Protein AF-A0A8J4XDL2-F1 (afdb_monomer)

Nearest PDB structures (foldseek):
  5nbq-assembly1_D  TM=9.056E-01  e=1.868E-02  Homo sapiens
  5nbq-assembly3_F  TM=8.896E-01  e=3.102E-02  Homo sapiens
  4ont-assembly1_F  TM=8.168E-01  e=1.868E-02  Homo sapiens
  5o35-assembly1_C  TM=8.210E-01  e=2.407E-02  Homo sapiens
  5o32-assembly1_G  TM=7.835E-01  e=1.251E-01  Homo sapiens

Sequence (56 aa):
PCIVTTEDMDAHKITHRFGPKRLFFVPHQDHLSFKCQYGRYEARNNVAFRQQCIDG

Struc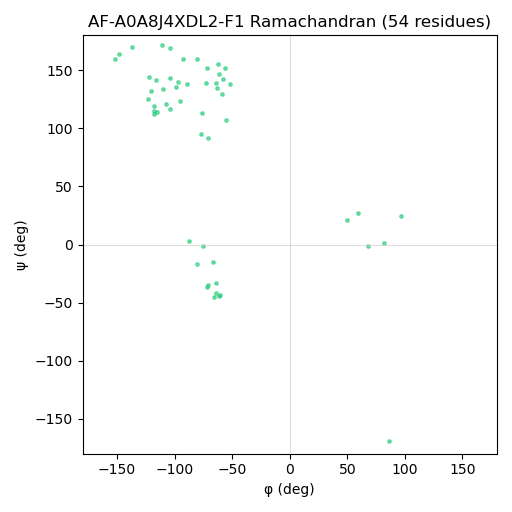ture (mmCIF, N/CA/C/O backbone):
data_AF-A0A8J4XDL2-F1
#
_entry.id   AF-A0A8J4XDL2-F1
#
loop_
_atom_site.group_PDB
_atom_site.id
_atom_site.type_symbol
_atom_site.label_atom_id
_atom_site.label_alt_id
_atom_site.label_comp_id
_atom_site.label_asym_id
_atom_site.label_entity_id
_atom_site.label_seq_id
_atom_site.pdbx_PDB_ins_code
_atom_site.Cartn_x
_atom_site.Cartn_y
_atom_site.Cartn_z
_atom_site.occupancy
_atom_site.B_iso_or_equiv
_atom_site.auth_seq_id
_atom_site.auth_comp_id
_atom_site.auth_asym_id
_atom_site.auth_atom_id
_atom_site.pdbx_PDB_model_num
ATOM 1 N N . PRO A 1 1 ? -13.767 -8.399 3.551 1.00 80.88 1 PRO A N 1
ATOM 2 C CA . PRO A 1 1 ? -12.824 -7.263 3.704 1.00 80.88 1 PRO A CA 1
ATOM 3 C C . PRO A 1 1 ? -11.415 -7.794 3.494 1.00 80.88 1 PRO A C 1
ATOM 5 O O . PRO A 1 1 ? -11.102 -8.836 4.057 1.00 80.88 1 PRO A O 1
ATOM 8 N N . CYS A 1 2 ? -10.602 -7.122 2.687 1.00 89.19 2 CYS A N 1
ATOM 9 C CA . CYS A 1 2 ? -9.260 -7.600 2.379 1.00 89.19 2 CYS A CA 1
ATOM 10 C C . CYS A 1 2 ? -8.278 -7.055 3.409 1.00 89.19 2 CYS A C 1
ATOM 12 O O . CYS A 1 2 ? -8.346 -5.881 3.792 1.00 89.19 2 CYS A O 1
ATOM 14 N N . ILE A 1 3 ? -7.362 -7.911 3.845 1.00 89.88 3 ILE A N 1
ATOM 15 C CA . ILE A 1 3 ? -6.258 -7.532 4.719 1.00 89.88 3 ILE A CA 1
ATOM 16 C C . ILE A 1 3 ? -5.001 -7.567 3.866 1.00 89.88 3 ILE A C 1
ATOM 18 O O . ILE A 1 3 ? -4.663 -8.598 3.297 1.00 89.88 3 ILE A O 1
ATOM 22 N N . VAL A 1 4 ? -4.324 -6.428 3.765 1.00 87.88 4 VAL A N 1
ATOM 23 C CA . VAL A 1 4 ? -3.048 -6.332 3.057 1.00 87.88 4 VAL A CA 1
ATOM 24 C C . VAL A 1 4 ? -1.978 -5.982 4.072 1.00 87.88 4 VAL A C 1
ATOM 26 O O . VAL A 1 4 ? -1.998 -4.892 4.655 1.00 87.88 4 VAL A O 1
ATOM 29 N N . THR A 1 5 ? -1.049 -6.908 4.295 1.00 89.81 5 THR A N 1
ATOM 30 C CA . THR A 1 5 ? 0.046 -6.718 5.247 1.00 89.81 5 THR A CA 1
ATOM 31 C C . THR A 1 5 ? 1.283 -6.142 4.561 1.00 89.81 5 THR A C 1
ATOM 33 O O . THR A 1 5 ? 1.459 -6.213 3.342 1.00 89.81 5 THR A O 1
ATOM 36 N N . THR A 1 6 ? 2.173 -5.544 5.354 1.00 88.44 6 THR A N 1
ATOM 37 C CA . THR A 1 6 ? 3.489 -5.118 4.860 1.00 88.44 6 THR A CA 1
ATOM 38 C C . THR A 1 6 ? 4.340 -6.296 4.409 1.00 88.44 6 THR A C 1
ATOM 40 O O . THR A 1 6 ? 5.077 -6.159 3.439 1.00 88.44 6 THR A O 1
ATOM 43 N N . GLU A 1 7 ? 4.189 -7.450 5.056 1.00 89.81 7 GLU A N 1
ATOM 44 C CA . GLU A 1 7 ? 4.920 -8.678 4.747 1.00 89.81 7 GLU A CA 1
ATOM 45 C C . GLU A 1 7 ? 4.551 -9.218 3.361 1.00 89.81 7 GLU A C 1
ATOM 47 O O . GLU A 1 7 ? 5.441 -9.487 2.553 1.00 89.81 7 GLU A O 1
ATOM 52 N N . ASP A 1 8 ? 3.256 -9.247 3.028 1.00 89.12 8 ASP A N 1
ATOM 53 C CA . ASP A 1 8 ? 2.781 -9.643 1.696 1.00 89.12 8 ASP A CA 1
ATOM 54 C C . ASP A 1 8 ? 3.323 -8.704 0.613 1.00 89.12 8 ASP A C 1
ATOM 56 O O . ASP A 1 8 ? 3.803 -9.144 -0.436 1.00 89.12 8 ASP A O 1
ATOM 60 N N . MET A 1 9 ? 3.293 -7.393 0.870 1.00 88.31 9 MET A N 1
ATOM 61 C CA . MET A 1 9 ? 3.824 -6.389 -0.055 1.00 88.31 9 MET A CA 1
ATOM 62 C C . MET A 1 9 ? 5.342 -6.535 -0.250 1.00 88.31 9 MET A C 1
ATOM 64 O O . MET A 1 9 ? 5.833 -6.445 -1.380 1.00 88.31 9 MET A O 1
ATOM 68 N N . ASP A 1 10 ? 6.089 -6.788 0.826 1.00 88.94 10 ASP A N 1
ATOM 69 C CA . ASP A 1 10 ? 7.541 -6.974 0.793 1.00 88.94 10 ASP A CA 1
ATOM 70 C C . ASP A 1 10 ? 7.953 -8.294 0.130 1.00 88.94 10 ASP A C 1
ATOM 72 O O . ASP A 1 10 ? 8.964 -8.327 -0.586 1.00 88.94 10 ASP A O 1
ATOM 76 N N . ALA A 1 11 ? 7.171 -9.365 0.289 1.00 90.44 11 ALA A N 1
ATOM 77 C CA . ALA A 1 11 ? 7.361 -10.623 -0.430 1.00 90.44 11 ALA A CA 1
ATOM 78 C C . ALA A 1 11 ? 7.235 -10.412 -1.947 1.00 90.44 11 ALA A C 1
ATOM 80 O O . ALA A 1 11 ? 8.105 -10.836 -2.711 1.00 90.44 11 ALA A O 1
ATOM 81 N N . HIS A 1 12 ? 6.232 -9.638 -2.369 1.00 87.12 12 HIS A N 1
ATOM 82 C CA . HIS A 1 12 ? 5.952 -9.345 -3.778 1.00 87.12 12 HIS A CA 1
ATOM 83 C C . HIS A 1 12 ? 6.710 -8.132 -4.335 1.00 87.12 12 HIS A C 1
ATOM 85 O O . HIS A 1 12 ? 6.537 -7.776 -5.499 1.00 87.12 12 HIS A O 1
ATOM 91 N N . LYS A 1 13 ? 7.579 -7.494 -3.537 1.00 88.25 13 LYS A N 1
ATOM 92 C CA . LYS A 1 13 ? 8.397 -6.335 -3.949 1.00 88.25 13 LYS A CA 1
ATOM 93 C C . LYS A 1 13 ? 7.575 -5.127 -4.415 1.00 88.25 13 LYS A C 1
ATOM 95 O O . LYS A 1 13 ? 8.079 -4.274 -5.156 1.00 88.25 13 LYS A O 1
ATOM 100 N N . ILE A 1 14 ? 6.352 -5.011 -3.905 1.00 87.94 14 ILE A N 1
ATOM 101 C CA . ILE A 1 14 ? 5.423 -3.909 -4.152 1.00 87.94 14 ILE A CA 1
ATOM 102 C C . ILE A 1 14 ? 5.229 -3.070 -2.889 1.00 87.94 14 ILE A C 1
ATOM 104 O O . ILE A 1 14 ? 5.734 -3.364 -1.805 1.00 87.94 14 ILE A O 1
ATOM 108 N N . THR A 1 15 ? 4.547 -1.948 -3.039 1.00 87.75 15 THR A N 1
ATOM 109 C CA . THR A 1 15 ? 4.148 -1.090 -1.934 1.00 87.75 15 THR A CA 1
ATOM 110 C C . THR A 1 15 ? 2.873 -0.346 -2.289 1.00 87.75 15 THR A C 1
ATOM 112 O O . THR A 1 15 ? 2.537 -0.206 -3.465 1.00 87.75 15 THR A O 1
ATOM 115 N N . HIS A 1 16 ? 2.155 0.146 -1.286 1.00 86.00 16 HIS A N 1
ATOM 116 C CA . HIS A 1 16 ? 0.984 0.968 -1.529 1.00 86.00 16 HIS A CA 1
ATOM 117 C C . HIS A 1 16 ? 1.372 2.277 -2.236 1.00 86.00 16 HIS A C 1
ATOM 119 O O . HIS A 1 16 ? 2.398 2.902 -1.945 1.00 86.00 16 HIS A O 1
ATOM 125 N N . ARG A 1 17 ? 0.553 2.692 -3.204 1.00 83.81 17 ARG A N 1
ATOM 126 C CA . ARG A 1 17 ? 0.822 3.881 -4.014 1.00 83.81 17 ARG A CA 1
ATOM 127 C C . ARG A 1 17 ? 0.634 5.168 -3.214 1.00 83.81 17 ARG A C 1
ATOM 129 O O . ARG A 1 17 ? 1.412 6.103 -3.412 1.00 83.81 17 ARG A O 1
ATOM 136 N N . PHE A 1 18 ? -0.353 5.197 -2.316 1.00 77.50 18 PHE A N 1
ATOM 137 C CA . PHE A 1 18 ? -0.795 6.407 -1.619 1.00 77.50 18 PHE A CA 1
ATOM 138 C C . PHE A 1 18 ? -0.613 6.317 -0.096 1.00 77.50 18 PHE A C 1
ATOM 140 O O . PHE A 1 18 ? -1.311 5.587 0.596 1.00 77.50 18 PHE A O 1
ATOM 147 N N . GLY A 1 19 ? 0.293 7.108 0.470 1.00 72.19 19 GLY A N 1
ATOM 148 C CA . GLY A 1 19 ? 0.495 7.147 1.922 1.00 72.19 19 GLY A CA 1
ATOM 149 C C . GLY A 1 19 ? 1.467 6.084 2.461 1.00 72.19 19 GLY A C 1
ATOM 150 O O . GLY A 1 19 ? 2.224 5.487 1.692 1.00 72.19 19 GLY A O 1
ATOM 151 N N . PRO A 1 20 ? 1.524 5.911 3.794 1.00 68.25 20 PRO A N 1
ATOM 152 C CA . PRO A 1 20 ? 2.590 5.169 4.469 1.00 68.25 20 PRO A CA 1
ATOM 153 C C . PRO A 1 20 ? 2.505 3.655 4.246 1.00 68.25 20 PRO A C 1
ATOM 155 O O . PRO A 1 20 ? 1.421 3.105 4.090 1.00 68.25 20 PRO A O 1
ATOM 158 N N . LYS A 1 21 ? 3.649 2.961 4.298 1.00 67.44 21 LYS A N 1
ATOM 159 C CA . LYS A 1 21 ? 3.713 1.491 4.284 1.00 67.44 21 LYS A CA 1
ATOM 160 C C . LYS A 1 21 ? 3.189 0.932 5.609 1.00 67.44 21 LYS A C 1
ATOM 162 O O . LYS A 1 21 ? 3.944 0.817 6.567 1.00 67.44 21 LYS A O 1
ATOM 167 N N . ARG A 1 22 ? 1.899 0.625 5.681 1.00 74.00 22 ARG A N 1
ATOM 168 C CA . ARG A 1 22 ? 1.269 0.023 6.862 1.00 74.00 22 ARG A CA 1
ATOM 169 C C . ARG A 1 22 ? 0.319 -1.090 6.449 1.00 74.00 22 ARG A C 1
ATOM 171 O O . ARG A 1 22 ? 0.036 -1.246 5.268 1.00 74.00 22 ARG A O 1
ATOM 178 N N . LEU A 1 23 ? -0.150 -1.855 7.427 1.00 76.31 23 LEU A N 1
ATOM 179 C CA . LEU A 1 23 ? -1.255 -2.782 7.231 1.00 76.31 23 LEU A CA 1
ATOM 180 C C . LEU A 1 23 ? -2.518 -1.993 6.861 1.00 76.31 23 LEU A C 1
ATOM 182 O O . LEU A 1 23 ? -2.816 -0.969 7.485 1.00 76.31 23 LEU A O 1
ATOM 186 N N . PHE A 1 24 ? -3.242 -2.458 5.846 1.00 80.50 24 PHE A N 1
ATOM 187 C CA . PHE A 1 24 ? -4.488 -1.840 5.403 1.00 80.50 24 PHE A CA 1
ATOM 188 C C . PHE A 1 24 ? -5.640 -2.832 5.499 1.00 80.50 24 PHE A C 1
ATOM 190 O O . PHE A 1 24 ? -5.545 -3.961 5.016 1.00 80.50 24 PHE A O 1
ATOM 197 N N . PHE A 1 25 ? -6.738 -2.367 6.093 1.00 84.31 25 PHE A N 1
ATOM 198 C CA . PHE A 1 25 ? -8.044 -3.002 5.992 1.00 84.31 25 PHE A CA 1
ATOM 199 C C . PHE A 1 25 ? -8.809 -2.319 4.875 1.00 84.31 25 PHE A C 1
ATOM 201 O O . PHE A 1 25 ? -8.976 -1.099 4.890 1.00 84.31 25 PHE A O 1
ATOM 208 N N . VAL A 1 26 ? -9.248 -3.108 3.906 1.00 86.56 26 VAL A N 1
ATOM 209 C CA . VAL A 1 26 ? -9.850 -2.589 2.685 1.00 86.56 26 VAL A CA 1
ATOM 210 C C . VAL A 1 26 ? -11.284 -3.091 2.625 1.00 86.56 26 VAL A C 1
ATOM 212 O O . VAL A 1 26 ? -11.505 -4.311 2.646 1.00 86.56 26 VAL A O 1
ATOM 215 N N . PRO A 1 27 ? -12.272 -2.181 2.611 1.00 88.81 27 PRO A N 1
ATOM 216 C CA . PRO A 1 27 ? -13.667 -2.561 2.470 1.00 88.81 27 PRO A CA 1
ATOM 217 C C . PRO A 1 27 ? -13.899 -3.384 1.200 1.00 88.81 27 PRO A C 1
ATOM 219 O O . PRO A 1 27 ? -13.192 -3.243 0.201 1.00 88.81 27 PRO A O 1
ATOM 222 N N . HIS A 1 28 ? -14.914 -4.246 1.233 1.00 90.44 28 HIS A N 1
ATOM 223 C CA . HIS A 1 28 ? -15.357 -4.941 0.028 1.00 90.44 28 HIS A CA 1
ATOM 224 C C . HIS A 1 28 ? -15.767 -3.921 -1.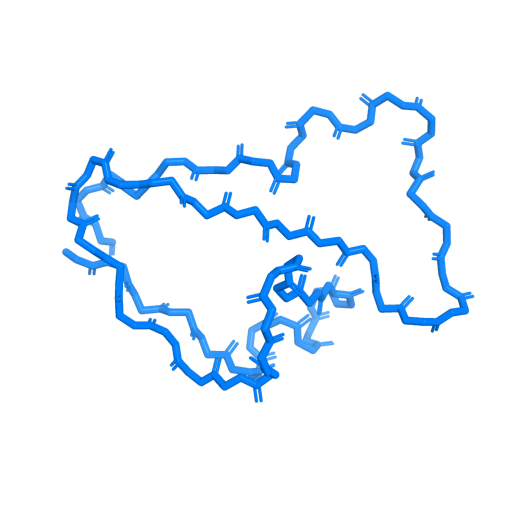050 1.00 90.44 28 HIS A C 1
ATOM 226 O O . HIS A 1 28 ? -16.345 -2.885 -0.732 1.00 90.44 28 HIS A O 1
ATOM 232 N N . GLN A 1 29 ? -15.449 -4.227 -2.308 1.00 91.75 29 GLN A N 1
ATOM 233 C CA . GLN A 1 29 ? -15.634 -3.404 -3.510 1.00 91.75 29 GLN A CA 1
ATOM 234 C C . GLN A 1 29 ? -14.764 -2.144 -3.589 1.00 91.75 29 GLN A C 1
ATOM 236 O O . GLN A 1 29 ? -14.806 -1.454 -4.613 1.00 91.75 29 GLN A O 1
ATOM 241 N N . ASP A 1 30 ? -13.937 -1.864 -2.581 1.00 89.25 30 ASP A N 1
ATOM 242 C CA . ASP A 1 30 ? -12.997 -0.748 -2.628 1.00 89.25 30 ASP A CA 1
ATOM 243 C C . ASP A 1 30 ? -11.731 -1.103 -3.424 1.00 89.25 30 ASP A C 1
ATOM 245 O O . ASP A 1 30 ? -11.409 -2.275 -3.647 1.00 89.25 30 ASP A O 1
ATOM 249 N N . HIS A 1 31 ? -11.020 -0.078 -3.889 1.00 88.25 31 HIS A N 1
ATOM 250 C CA . HIS A 1 31 ? -9.870 -0.219 -4.768 1.00 88.25 31 HIS A CA 1
ATOM 251 C C . HIS A 1 31 ? -8.558 0.129 -4.073 1.00 88.25 31 HIS A C 1
ATOM 253 O O . HIS A 1 31 ? -8.378 1.197 -3.494 1.00 88.25 31 HIS A O 1
ATOM 259 N N . LEU A 1 32 ? -7.581 -0.744 -4.270 1.00 86.62 32 LEU A N 1
ATOM 260 C CA . LEU A 1 32 ? -6.200 -0.573 -3.859 1.00 86.62 32 LEU A CA 1
ATOM 261 C C . LEU A 1 32 ? -5.355 -0.226 -5.065 1.00 86.62 32 LEU A C 1
ATOM 263 O O . LEU A 1 32 ? -5.563 -0.743 -6.160 1.00 86.62 32 LEU A O 1
ATOM 267 N N . SER A 1 33 ? -4.375 0.644 -4.867 1.00 87.44 33 SER A N 1
ATOM 268 C CA . SER A 1 33 ? -3.354 0.900 -5.876 1.00 87.44 33 SER A CA 1
ATOM 269 C C . SER A 1 33 ? -1.984 0.639 -5.284 1.00 87.44 33 SER A C 1
ATOM 271 O O . SER A 1 33 ? -1.607 1.218 -4.266 1.00 87.44 33 SER A O 1
ATOM 273 N N . PHE A 1 34 ? -1.229 -0.213 -5.951 1.00 87.19 34 PHE A N 1
ATOM 274 C CA . PHE A 1 34 ? 0.137 -0.554 -5.614 1.00 87.19 34 PHE A CA 1
ATOM 275 C C . PHE A 1 34 ? 1.104 0.141 -6.576 1.00 87.19 34 PHE A C 1
ATOM 277 O O . PHE A 1 34 ? 0.713 0.737 -7.582 1.00 87.19 34 PHE A O 1
ATOM 284 N N . LYS A 1 35 ? 2.382 0.091 -6.234 1.00 84.81 35 LYS A N 1
ATOM 285 C CA . LYS A 1 35 ? 3.505 0.468 -7.087 1.00 84.81 35 LYS A CA 1
ATOM 286 C C . LYS A 1 35 ? 4.707 -0.399 -6.746 1.00 84.81 35 LYS A C 1
ATOM 288 O O . LYS A 1 35 ? 4.758 -0.999 -5.668 1.00 84.81 35 LYS A O 1
ATOM 293 N N . CYS A 1 36 ? 5.700 -0.425 -7.621 1.00 86.81 36 CYS A N 1
ATOM 294 C CA . CYS A 1 36 ? 6.989 -1.023 -7.286 1.00 86.81 36 CYS A CA 1
ATOM 295 C C . CYS A 1 36 ? 7.653 -0.300 -6.100 1.00 86.81 36 CYS A C 1
ATOM 297 O O . CYS A 1 36 ? 7.528 0.915 -5.917 1.00 86.81 36 CYS A O 1
ATOM 299 N N . GLN A 1 37 ? 8.392 -1.052 -5.283 1.00 86.62 37 GLN A N 1
ATOM 300 C CA . GLN A 1 37 ? 9.280 -0.450 -4.287 1.00 86.62 37 GLN A CA 1
ATOM 301 C C . GLN A 1 37 ? 10.374 0.394 -4.959 1.00 86.62 37 GLN A C 1
ATOM 303 O O . GLN A 1 37 ? 10.736 0.154 -6.111 1.00 86.62 37 GLN A O 1
ATOM 308 N N . TYR A 1 38 ? 10.909 1.376 -4.226 1.00 79.38 38 TYR A N 1
ATOM 309 C CA . TYR A 1 38 ? 11.957 2.270 -4.726 1.00 79.38 38 TYR A CA 1
ATOM 310 C C . TYR A 1 38 ? 13.138 1.487 -5.323 1.00 79.38 38 TYR A C 1
ATOM 312 O O . TYR A 1 38 ? 13.559 0.473 -4.768 1.00 79.38 38 TYR A O 1
ATOM 320 N N . GLY A 1 39 ? 13.655 1.959 -6.460 1.00 78.38 39 GLY A N 1
ATOM 321 C CA . GLY A 1 39 ? 14.732 1.296 -7.200 1.00 78.38 39 GLY A CA 1
ATOM 322 C C . GLY A 1 39 ? 14.278 0.149 -8.112 1.00 78.38 39 GLY A C 1
ATOM 323 O O . GLY A 1 39 ? 15.120 -0.458 -8.768 1.00 78.38 39 GLY A O 1
ATOM 324 N N . ARG A 1 40 ? 12.972 -0.148 -8.190 1.00 76.81 40 ARG A N 1
ATOM 325 C CA . ARG A 1 40 ? 12.409 -1.113 -9.145 1.00 76.81 40 ARG A CA 1
ATOM 326 C C . ARG A 1 40 ? 11.467 -0.427 -10.128 1.00 76.81 40 ARG A C 1
ATOM 328 O O . ARG A 1 40 ? 10.703 0.458 -9.751 1.00 76.81 40 ARG A O 1
ATOM 335 N N . TYR A 1 41 ? 11.517 -0.861 -11.383 1.00 71.75 41 TYR A N 1
ATOM 336 C CA . TYR A 1 41 ? 10.685 -0.326 -12.457 1.00 71.75 41 TYR A CA 1
ATOM 337 C C . TYR A 1 41 ? 9.459 -1.208 -12.674 1.00 71.75 41 TYR A C 1
ATOM 339 O O . TYR A 1 41 ? 9.541 -2.435 -12.615 1.00 71.75 41 TYR A O 1
ATOM 347 N N . GLU A 1 42 ? 8.314 -0.578 -12.911 1.00 69.12 42 GLU A N 1
ATOM 348 C CA . GLU A 1 42 ? 7.114 -1.269 -13.374 1.00 69.12 42 GLU A CA 1
ATOM 349 C C . GLU A 1 42 ? 7.315 -1.658 -14.845 1.00 69.12 42 GLU A C 1
ATOM 351 O O . GLU A 1 42 ? 7.853 -0.873 -15.632 1.00 69.12 42 GLU A O 1
ATOM 356 N N . ALA A 1 43 ? 6.890 -2.862 -15.238 1.00 67.62 43 ALA A N 1
ATOM 357 C CA . ALA A 1 43 ? 6.815 -3.199 -16.654 1.00 67.62 43 ALA A CA 1
ATOM 358 C C . ALA A 1 43 ? 5.880 -2.190 -17.342 1.00 67.62 43 ALA A C 1
ATOM 360 O O . ALA A 1 43 ? 4.770 -1.937 -16.865 1.00 67.62 43 ALA A O 1
ATOM 361 N N . ARG A 1 44 ? 6.346 -1.588 -18.443 1.00 56.09 44 ARG A N 1
ATOM 362 C CA . ARG A 1 44 ? 5.590 -0.610 -19.237 1.00 56.09 44 ARG A CA 1
ATOM 363 C C . ARG A 1 44 ? 4.266 -1.280 -19.647 1.00 56.09 44 ARG A C 1
ATOM 365 O O . ARG A 1 44 ? 4.303 -2.186 -2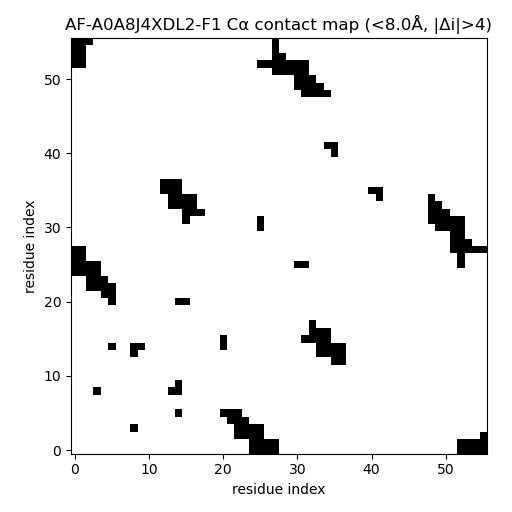0.470 1.00 56.09 44 ARG A O 1
ATOM 372 N N . ASN A 1 45 ? 3.144 -0.869 -19.041 1.00 56.44 45 ASN A N 1
ATOM 373 C CA . ASN A 1 45 ? 1.765 -1.390 -19.210 1.00 56.44 45 ASN A CA 1
ATOM 374 C C . ASN A 1 45 ? 1.251 -2.428 -18.193 1.00 56.44 45 ASN A C 1
ATOM 376 O O . ASN A 1 45 ? 0.323 -3.174 -18.507 1.00 56.44 45 ASN A O 1
ATOM 380 N N . ASN A 1 46 ? 1.773 -2.482 -16.967 1.00 61.72 46 ASN A N 1
ATOM 381 C CA . ASN A 1 46 ? 1.193 -3.382 -15.970 1.00 61.72 46 ASN A CA 1
ATOM 382 C C . ASN A 1 46 ? -0.124 -2.828 -15.378 1.00 61.72 46 ASN A C 1
ATOM 384 O O . ASN A 1 46 ? -0.129 -2.043 -14.431 1.00 61.72 46 ASN A O 1
ATOM 388 N N . VAL A 1 47 ? -1.256 -3.254 -15.945 1.00 59.44 47 VAL A N 1
ATOM 389 C CA . VAL A 1 47 ? -2.622 -2.907 -15.496 1.00 59.44 47 VAL A CA 1
ATOM 390 C C . VAL A 1 47 ? -2.933 -3.496 -14.105 1.00 59.44 47 VAL A C 1
ATOM 392 O O . VAL A 1 47 ? -3.850 -3.042 -13.427 1.00 59.44 47 VAL A O 1
ATOM 395 N N . ALA A 1 48 ? -2.132 -4.456 -13.624 1.00 68.56 48 ALA A N 1
ATOM 396 C CA . ALA A 1 48 ? -2.386 -5.207 -12.393 1.00 68.56 48 ALA A CA 1
ATOM 397 C C . ALA A 1 48 ? -2.112 -4.442 -11.083 1.00 68.56 48 ALA A C 1
ATOM 399 O O . ALA A 1 48 ? -2.307 -4.993 -10.001 1.00 68.56 48 ALA A O 1
ATOM 400 N N . PHE A 1 49 ? -1.653 -3.189 -11.130 1.00 81.38 49 PHE A N 1
ATOM 401 C CA . PHE A 1 49 ? -1.355 -2.435 -9.909 1.00 81.38 49 PHE A CA 1
ATOM 402 C C . PHE A 1 49 ? -2.593 -1.828 -9.240 1.00 81.38 49 PHE A C 1
ATOM 404 O O . PHE A 1 49 ? -2.514 -1.480 -8.064 1.00 81.38 49 PHE A O 1
ATOM 411 N N . ARG A 1 50 ? -3.732 -1.717 -9.937 1.00 86.88 50 ARG A N 1
ATOM 412 C CA . ARG A 1 50 ? -5.009 -1.321 -9.329 1.00 86.88 50 ARG A CA 1
ATOM 413 C C . ARG A 1 50 ? -5.898 -2.550 -9.179 1.00 86.88 50 ARG A C 1
ATOM 415 O O . ARG A 1 50 ? -6.283 -3.139 -10.179 1.00 86.88 50 ARG A O 1
ATOM 422 N N . GLN A 1 51 ? -6.218 -2.913 -7.943 1.00 87.88 51 GLN A N 1
ATOM 423 C CA . GLN A 1 51 ? -6.998 -4.107 -7.617 1.00 87.88 51 GLN A CA 1
ATOM 424 C C . GLN A 1 51 ? -8.250 -3.728 -6.841 1.00 87.88 51 GLN A C 1
ATOM 426 O O . GLN A 1 51 ? -8.212 -2.799 -6.036 1.00 87.88 51 GLN A O 1
ATOM 431 N N . GLN A 1 52 ? -9.347 -4.442 -7.076 1.00 91.12 52 GLN A N 1
ATOM 432 C CA . GLN A 1 52 ? -10.571 -4.306 -6.293 1.00 91.12 52 GLN A CA 1
ATOM 433 C C . GLN A 1 52 ? -10.629 -5.421 -5.249 1.00 91.12 52 GLN A C 1
ATOM 435 O O . GLN A 1 52 ? -10.361 -6.578 -5.563 1.00 91.12 52 GLN A O 1
ATOM 440 N N . CYS A 1 53 ? -10.985 -5.084 -4.013 1.00 90.69 53 CYS A N 1
ATOM 441 C CA . CYS A 1 53 ? -11.202 -6.079 -2.973 1.00 90.69 53 CYS A CA 1
ATOM 442 C C . CYS A 1 53 ? -12.552 -6.782 -3.176 1.00 90.69 53 CYS A C 1
ATOM 444 O O . CYS A 1 53 ? -13.602 -6.164 -2.996 1.00 90.69 53 CYS 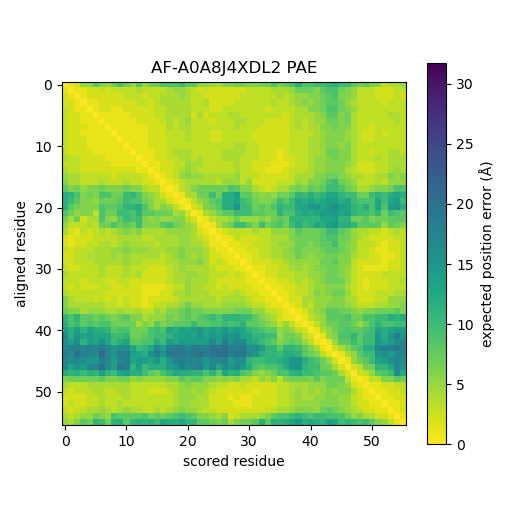A O 1
ATOM 446 N N . ILE A 1 54 ? -12.548 -8.076 -3.497 1.00 91.19 54 ILE A N 1
ATOM 447 C CA . ILE A 1 54 ? -13.762 -8.885 -3.679 1.00 91.19 54 ILE A CA 1
ATOM 448 C C . ILE A 1 54 ? -13.754 -10.005 -2.639 1.00 91.19 54 ILE A C 1
ATOM 450 O O . ILE A 1 54 ? -12.862 -10.835 -2.662 1.00 91.19 54 ILE A O 1
ATOM 454 N N . ASP A 1 55 ? -14.710 -9.981 -1.709 1.00 85.69 55 ASP A N 1
ATOM 455 C CA . ASP A 1 55 ? -14.956 -11.002 -0.679 1.00 85.69 55 ASP A CA 1
ATOM 456 C C . ASP A 1 55 ? -13.785 -11.498 0.193 1.00 85.69 55 ASP A C 1
ATOM 458 O O . ASP A 1 55 ? -13.940 -12.484 0.907 1.00 85.69 55 ASP A O 1
ATOM 462 N N . GLY A 1 56 ? -12.705 -10.715 0.298 1.00 74.81 56 GLY A N 1
ATOM 463 C CA . GLY A 1 56 ? -11.622 -10.947 1.269 1.00 74.81 56 GLY A CA 1
ATOM 464 C C . GLY A 1 56 ? -10.680 -12.059 0.844 1.00 74.81 56 GLY A C 1
ATOM 465 O O . GLY A 1 56 ? -10.164 -12.725 1.765 1.00 74.81 56 GLY A O 1
#

InterPro domains:
  IPR035976 Sushi/SCR/CCP superfamily [SSF57535] (1-56)

Organism: Clarias magur (NCBI:txid1594786)

Radius of gyration: 11.24 Å; Cα contacts (8 Å, |Δi|>4): 88; chains: 1; bounding box: 30×18×26 Å

Sec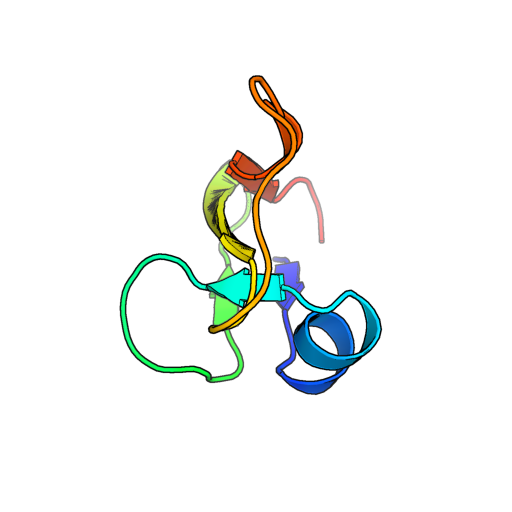ondary structure (DSSP, 8-state):
-EEE-HHHHHHTTEEESSS-S--EEE-TT-EEEEEEPTT-PPPTT-GGGEEE----

Solvent-accessible surface area (backbone atoms only —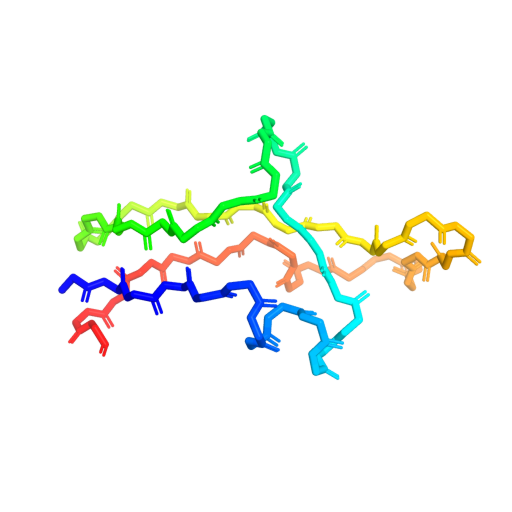 not comparable to full-atom 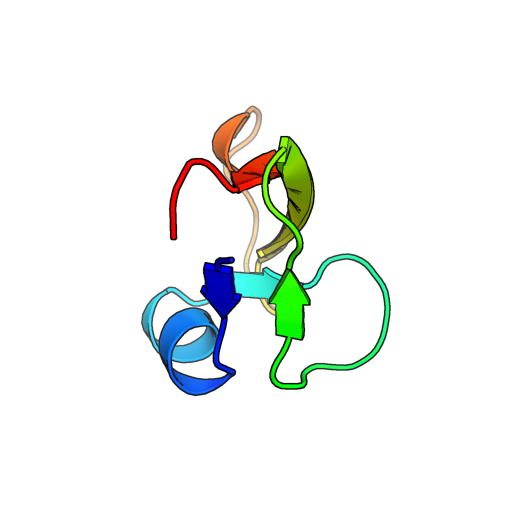values): 3440 Å² total; per-residue (Å²):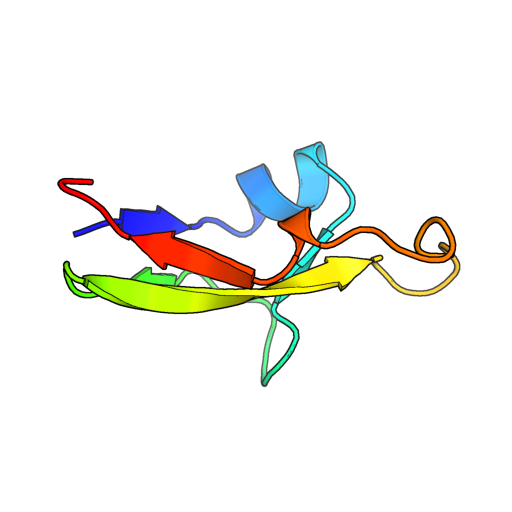 79,29,78,45,48,54,64,61,27,58,75,68,51,35,36,63,60,78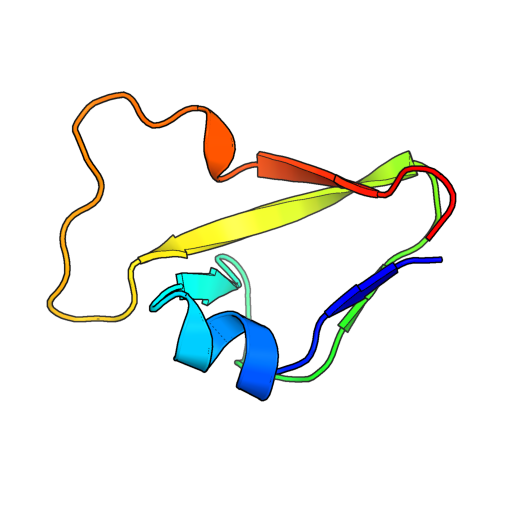,72,79,93,54,70,43,82,38,55,62,75,38,76,48,48,45,37,58,35,92,97,51,81,71,66,95,82,66,72,77,38,59,43,67,28,71,86,78

Mean predicted aligned error: 5.49 Å

pLDDT: mean 81.85, std 9.51, range [56.09, 91.75]

Foldseek 3Di:
DDWDALVNCVVVQKAFPDDDGGIDDADAQGKTAIGGDPPDDDDPDDPPRIDGHHPD